Protein AF-A0A7L3MNQ9-F1 (afdb_monomer)

InterPro domains:
  IPR000900 Nebulin repeat [PF00880] (17-44)
  IPR000900 Nebulin repeat [PF00880] (52-79)
  IPR000900 Nebulin repeat [PS51216] (11-45)
  IPR000900 Nebulin repeat [PS51216] (46-80)
  IPR000900 Nebulin repeat [SM00227] (12-42)
  IPR000900 Nebulin repeat [SM00227] (47-77)
  IPR000900 Nebulin repeat [SM00227] (85-115)
  IPR000900 Nebulin repeat [SM00227] (120-148)
  IPR013998 Nebulin-like [PR00510] (62-81)
  IPR013998 Nebulin-like [PR00510] (90-109)
  IPR013998 Nebulin-like [PR00510] (110-129)
  IPR013998 Nebulin-like [PR00510] (131-146)
  IPR055297 Nebulin/Nebulette [PTHR11039] (1-148)

Organism: NCBI:txid2585811

Mean predicted aligned error: 15.12 Å

Solvent-accessible surface area (backbone atoms only — not comparable to full-atom values): 9126 Å² total; per-residue (Å²): 112,70,69,59,54,58,51,55,75,70,62,78,87,70,70,84,79,40,69,68,52,48,50,50,54,55,48,50,59,77,72,29,64,66,58,53,50,50,56,48,54,60,55,50,74,78,51,77,81,52,86,79,25,67,74,52,46,51,52,51,51,52,52,50,72,72,26,66,66,54,51,53,53,49,50,61,67,65,48,80,76,84,77,82,57,98,44,72,83,71,32,66,68,54,46,50,51,52,52,52,52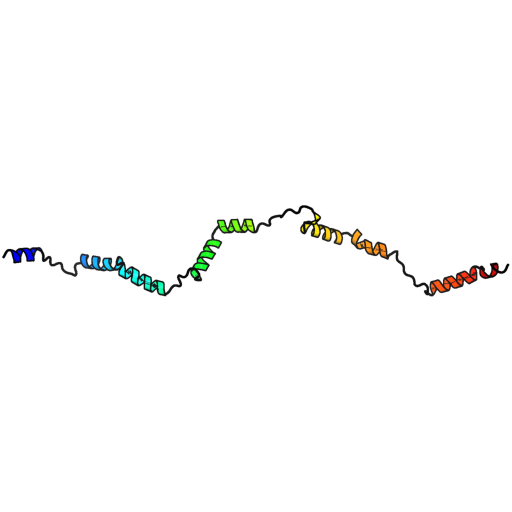,50,71,69,28,64,66,60,67,46,45,61,55,66,62,47,77,75,63,78,87,75,67,78,85,37,65,72,55,50,51,50,52,55,51,48,57,70,69,62,50,56,80,69,65,73,80,117

Foldseek 3Di:
DVVVVVVVVVDDDDDCPDPVNVVVVVVCCVPPPVNVVVVVVVVVVPDDPPCPDPVNVVVVVVVLVPDPVNVVVVVVVPPDDPPDDPDLVVDPVSVVVVVVVCVPDPCNVCVVVVVCVPDDDDDCPPPVNVVVVVVCVVPVCVVVVVVD

Secondary structure (DSSP, 8-state):
-HHHHHHHHH-----TT-HHHHHHHHHHHHT-HHHHHHHHHHHHHTS---TT-HHHHHHHHHHHHT-HHHHHHHHHHHSPP----SSGGG-HHHHHHHHHHHHH-HHHHHHHHHHHTT-----TT-HHHHHHHHHHHHHH-HHHHTT-

pLDDT: mean 86.92, std 7.71, range [57.84, 97.19]

Radius of gyration: 55.3 Å; Cα contacts (8 Å, |Δi|>4): 28; chains: 1; bounding box: 116×38×153 Å

Sequence (148 aa):
YKEAWEKDKTMIHIMPDTPEINLAKANAVNYSQKQYKGAWDELKSSYDLRADAIPIKTAKASREIASDYKYKLEHEKQKGHYVGVPDAKGDSKIQFALDVAKVQSEREYKKHFAKLKTQCHLPVDMMSIVQAKLGQTLVSDADYRHYL

Structure (mmCIF, N/CA/C/O backbone):
data_AF-A0A7L3MNQ9-F1
#
_entry.id   AF-A0A7L3MNQ9-F1
#
loop_
_atom_site.group_PDB
_atom_site.id
_atom_site.type_symbol
_atom_site.label_atom_id
_atom_site.label_alt_id
_atom_site.label_comp_id
_atom_site.label_asym_id
_atom_site.label_entity_id
_atom_site.label_seq_id
_atom_site.pdbx_PDB_ins_code
_atom_site.Cartn_x
_atom_site.Cartn_y
_atom_site.Cartn_z
_atom_site.occupancy
_atom_site.B_iso_or_equiv
_atom_site.auth_seq_id
_atom_site.auth_comp_id
_atom_site.auth_asym_id
_atom_site.auth_atom_id
_atom_site.pdbx_PDB_model_num
ATOM 1 N N . TYR A 1 1 ? 46.097 9.742 -85.490 1.00 63.91 1 TYR A N 1
ATOM 2 C CA . TYR A 1 1 ? 47.209 9.461 -84.552 1.00 63.91 1 TYR A CA 1
ATOM 3 C C . TYR A 1 1 ? 46.976 10.096 -83.179 1.00 63.91 1 TYR A C 1
ATOM 5 O O . TYR A 1 1 ? 46.962 9.371 -82.196 1.00 63.91 1 TYR A O 1
ATOM 13 N N . LYS A 1 2 ? 46.693 11.407 -83.093 1.00 77.88 2 LYS A N 1
ATOM 14 C CA . LYS A 1 2 ? 46.435 12.107 -81.816 1.00 77.88 2 LYS A CA 1
ATOM 15 C C . LYS A 1 2 ? 45.238 11.551 -81.021 1.00 77.88 2 LYS A C 1
ATOM 17 O O . LYS A 1 2 ? 45.353 11.327 -79.829 1.00 77.88 2 LYS A O 1
ATOM 22 N N . GLU A 1 3 ? 44.129 11.240 -81.688 1.00 78.62 3 GLU A N 1
ATOM 23 C CA . GLU A 1 3 ? 42.913 10.716 -81.038 1.00 78.62 3 GLU A CA 1
ATOM 24 C C . GLU A 1 3 ? 43.071 9.307 -80.451 1.00 78.62 3 GLU A C 1
ATOM 26 O O . GLU A 1 3 ? 42.496 9.001 -79.411 1.00 78.62 3 GLU A O 1
ATOM 31 N N . ALA A 1 4 ? 43.864 8.448 -81.099 1.00 78.44 4 ALA A N 1
ATOM 32 C CA . ALA A 1 4 ? 44.161 7.112 -80.585 1.00 78.44 4 ALA A CA 1
ATOM 33 C C . ALA A 1 4 ? 45.032 7.193 -79.322 1.00 78.44 4 ALA A C 1
ATOM 35 O O . ALA A 1 4 ? 44.778 6.487 -78.356 1.00 78.44 4 ALA A O 1
ATOM 36 N N . TRP A 1 5 ? 45.998 8.116 -79.307 1.00 79.31 5 TRP A N 1
ATOM 37 C CA . TRP A 1 5 ? 46.866 8.364 -78.158 1.00 79.31 5 TRP A CA 1
ATOM 38 C C . TRP A 1 5 ? 46.120 8.969 -76.960 1.00 79.31 5 TRP A C 1
ATOM 40 O O . TRP A 1 5 ? 46.373 8.583 -75.822 1.00 79.31 5 TRP A O 1
A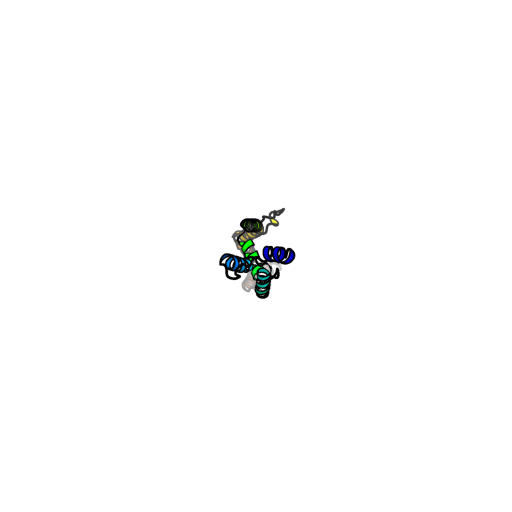TOM 50 N N . GLU A 1 6 ? 45.161 9.871 -77.194 1.00 80.56 6 GLU A N 1
ATOM 51 C CA . GLU A 1 6 ? 44.323 10.393 -76.105 1.00 80.56 6 GLU A CA 1
ATOM 52 C C . GLU A 1 6 ? 43.359 9.329 -75.553 1.00 80.56 6 GLU A C 1
ATOM 54 O O . GLU A 1 6 ? 43.132 9.289 -74.346 1.00 80.56 6 GLU A O 1
ATOM 59 N N . LYS A 1 7 ? 42.843 8.418 -76.394 1.00 80.62 7 LYS A N 1
ATOM 60 C CA . LYS A 1 7 ? 42.042 7.272 -75.924 1.00 80.62 7 LYS A CA 1
ATOM 61 C C . LYS A 1 7 ? 42.854 6.312 -75.057 1.00 80.62 7 LYS A C 1
ATOM 63 O O . LYS A 1 7 ? 42.363 5.886 -74.014 1.00 80.62 7 LYS A O 1
ATOM 68 N N . ASP A 1 8 ? 44.084 6.014 -75.455 1.00 75.88 8 ASP A N 1
ATOM 69 C CA . ASP A 1 8 ? 44.934 5.038 -74.766 1.00 75.88 8 ASP A CA 1
ATOM 70 C C . ASP A 1 8 ? 45.319 5.507 -73.352 1.00 75.88 8 ASP A C 1
ATOM 72 O O . ASP A 1 8 ? 45.260 4.743 -72.394 1.00 75.88 8 ASP A O 1
ATOM 76 N N . LYS A 1 9 ? 45.558 6.812 -73.169 1.00 79.06 9 LYS A N 1
ATOM 77 C CA . LYS A 1 9 ? 45.783 7.410 -71.838 1.00 79.06 9 LYS A CA 1
ATOM 78 C C . LYS A 1 9 ? 44.609 7.267 -70.874 1.00 79.06 9 LYS A C 1
ATOM 80 O O . LYS A 1 9 ? 44.813 7.254 -69.663 1.00 79.06 9 LYS A O 1
ATOM 85 N N . THR A 1 10 ? 43.383 7.241 -71.392 1.00 75.12 10 THR A N 1
ATOM 86 C CA . THR A 1 10 ? 42.173 7.106 -70.564 1.00 75.12 10 THR A CA 1
ATOM 87 C C . THR A 1 10 ? 41.822 5.651 -70.263 1.00 75.12 10 THR A C 1
ATOM 89 O O . THR A 1 10 ? 41.008 5.390 -69.378 1.00 75.12 10 THR A O 1
ATOM 92 N N . MET A 1 11 ? 42.438 4.694 -70.964 1.00 70.31 11 MET A N 1
ATOM 93 C CA . MET A 1 11 ? 42.123 3.275 -70.852 1.00 70.31 11 MET A CA 1
ATOM 94 C C . MET A 1 11 ? 43.044 2.591 -69.834 1.00 70.31 11 MET A C 1
ATOM 96 O O . MET A 1 11 ? 43.958 1.847 -70.174 1.00 70.31 11 MET A O 1
ATOM 100 N N . ILE A 1 12 ? 42.799 2.842 -68.547 1.00 71.62 12 ILE A N 1
ATOM 101 C CA . ILE A 1 12 ? 43.505 2.153 -67.460 1.00 71.62 12 ILE A CA 1
ATOM 102 C C . ILE A 1 12 ? 42.857 0.775 -67.262 1.00 71.62 12 ILE A C 1
ATOM 104 O O . ILE A 1 12 ? 41.779 0.661 -66.679 1.00 71.62 12 ILE A O 1
ATOM 108 N N . HIS A 1 13 ? 43.504 -0.284 -67.754 1.00 72.50 13 HIS A N 1
ATOM 109 C CA . HIS A 1 13 ? 43.051 -1.659 -67.542 1.00 72.50 13 HIS A CA 1
ATOM 110 C C . HIS A 1 13 ? 43.518 -2.169 -66.172 1.00 72.50 13 HIS A C 1
ATOM 112 O O . HIS A 1 13 ? 44.645 -2.643 -66.014 1.00 72.50 13 HIS A O 1
ATOM 118 N N . ILE A 1 14 ? 42.639 -2.089 -65.175 1.00 74.25 14 ILE A N 1
ATOM 119 C CA . ILE A 1 14 ? 42.854 -2.712 -63.865 1.00 74.25 14 ILE A CA 1
ATOM 120 C C . ILE A 1 14 ? 42.187 -4.085 -63.875 1.00 74.25 14 ILE A C 1
ATOM 122 O O . ILE A 1 14 ? 41.031 -4.214 -64.275 1.00 74.25 14 ILE A O 1
ATOM 126 N N . MET A 1 15 ? 42.909 -5.114 -63.428 1.00 77.44 15 MET A N 1
ATOM 127 C CA . MET A 1 15 ? 42.347 -6.458 -63.306 1.00 77.44 15 MET A CA 1
ATOM 128 C C . MET A 1 15 ? 41.195 -6.435 -62.282 1.00 77.44 15 MET A C 1
ATOM 130 O O . MET A 1 15 ? 41.413 -6.001 -61.150 1.00 77.44 15 MET A O 1
ATOM 134 N N . PRO A 1 16 ? 39.983 -6.899 -62.627 1.00 74.56 16 PRO A N 1
ATOM 135 C CA . PRO A 1 16 ? 38.815 -6.815 -61.743 1.00 74.56 16 PRO A CA 1
ATOM 136 C C . PRO A 1 16 ? 38.925 -7.642 -60.446 1.00 74.56 16 PRO A C 1
ATOM 138 O O . PRO A 1 16 ? 38.109 -7.434 -59.541 1.00 74.56 16 PRO A O 1
ATOM 141 N N . ASP A 1 17 ? 39.930 -8.522 -60.359 1.00 79.19 17 ASP A N 1
ATOM 142 C CA . ASP A 1 17 ? 40.173 -9.466 -59.261 1.00 79.19 17 ASP A CA 1
ATOM 143 C C . ASP A 1 17 ? 41.375 -9.093 -58.376 1.00 79.19 17 ASP A C 1
ATOM 145 O O . ASP A 1 17 ? 41.846 -9.915 -57.585 1.00 79.19 17 ASP A O 1
ATOM 149 N N . THR A 1 18 ? 41.901 -7.867 -58.478 1.00 87.00 18 THR A N 1
ATOM 150 C CA . THR A 1 18 ? 42.933 -7.425 -57.532 1.00 87.00 18 THR A CA 1
ATOM 151 C C . THR A 1 18 ? 42.394 -7.459 -56.094 1.00 87.00 18 THR A C 1
ATOM 153 O O . THR A 1 18 ? 41.224 -7.140 -55.847 1.00 87.00 18 THR A O 1
ATOM 156 N N . PRO A 1 19 ? 43.232 -7.831 -55.109 1.00 89.94 19 PRO A N 1
ATOM 157 C CA . PRO A 1 19 ? 42.796 -7.985 -53.721 1.00 89.94 19 PRO A CA 1
ATOM 158 C C . PRO A 1 19 ? 42.191 -6.698 -53.143 1.00 89.94 19 PRO A C 1
ATOM 160 O O . PRO A 1 19 ? 41.236 -6.765 -52.374 1.00 89.94 19 PRO A O 1
ATOM 163 N N . GLU A 1 20 ? 42.675 -5.528 -53.565 1.00 87.62 20 GLU A N 1
ATOM 164 C CA . GLU A 1 20 ? 42.144 -4.222 -53.157 1.00 87.62 20 GLU A CA 1
ATOM 165 C C . GLU A 1 20 ? 40.715 -3.981 -53.661 1.00 87.62 20 GLU A C 1
ATOM 167 O O . GLU A 1 20 ? 39.860 -3.524 -52.901 1.00 87.62 20 GLU A O 1
ATOM 172 N N . ILE A 1 21 ? 40.420 -4.340 -54.915 1.00 87.94 21 ILE A N 1
ATOM 173 C CA . ILE A 1 21 ? 39.073 -4.220 -55.488 1.00 87.94 21 ILE A CA 1
ATOM 174 C C . ILE A 1 21 ? 38.117 -5.203 -54.809 1.00 87.94 21 ILE A C 1
ATOM 176 O O . ILE A 1 21 ? 36.976 -4.849 -54.511 1.00 87.94 21 ILE A O 1
ATOM 180 N N . ASN A 1 22 ? 38.571 -6.423 -54.522 1.00 89.81 22 ASN A N 1
ATOM 181 C CA . ASN A 1 22 ? 37.764 -7.416 -53.812 1.00 89.81 22 ASN A CA 1
ATOM 182 C C . ASN A 1 22 ? 37.455 -6.981 -52.374 1.00 89.81 22 ASN A C 1
ATOM 184 O O . ASN A 1 22 ? 36.310 -7.090 -51.933 1.00 89.81 22 ASN A O 1
ATOM 188 N N . LEU A 1 23 ? 38.436 -6.408 -51.675 1.00 91.25 23 LEU A N 1
ATOM 189 C CA . LEU A 1 23 ? 38.244 -5.808 -50.357 1.00 91.25 23 LEU A CA 1
ATOM 190 C C . LEU A 1 23 ? 37.264 -4.629 -50.420 1.00 91.25 23 LEU A C 1
ATOM 192 O O . LEU A 1 23 ? 36.357 -4.541 -49.594 1.00 91.25 23 LEU A O 1
ATOM 196 N N . ALA A 1 24 ? 37.391 -3.752 -51.419 1.00 89.88 24 ALA A N 1
ATOM 197 C CA . ALA A 1 24 ? 36.474 -2.630 -51.612 1.00 89.88 24 ALA A CA 1
ATOM 198 C C . ALA A 1 24 ? 35.035 -3.100 -51.884 1.00 89.88 24 ALA A C 1
ATOM 200 O O . ALA A 1 24 ? 34.099 -2.561 -51.296 1.00 89.88 24 ALA A O 1
ATOM 201 N N . LYS A 1 25 ? 34.848 -4.142 -52.706 1.00 88.88 25 LYS A N 1
ATOM 202 C CA . LYS A 1 25 ? 33.538 -4.771 -52.963 1.00 88.88 25 LYS A CA 1
ATOM 203 C C . LYS A 1 25 ? 32.936 -5.381 -51.691 1.00 88.88 25 LYS A C 1
ATOM 205 O O . LYS A 1 25 ? 31.757 -5.165 -51.421 1.00 88.88 25 LYS A O 1
ATOM 210 N N . ALA A 1 26 ? 33.729 -6.104 -50.899 1.00 90.50 26 ALA A N 1
ATOM 211 C CA . ALA A 1 26 ? 33.274 -6.680 -49.632 1.00 90.50 26 ALA A CA 1
ATOM 212 C C . ALA A 1 26 ? 32.887 -5.589 -48.619 1.00 90.50 26 ALA A C 1
ATOM 214 O O . ALA A 1 26 ? 31.836 -5.661 -47.984 1.00 90.50 26 ALA A O 1
ATOM 215 N N . ASN A 1 27 ? 33.685 -4.525 -48.526 1.00 91.44 27 ASN A N 1
ATOM 216 C CA . ASN A 1 27 ? 33.366 -3.384 -47.676 1.00 91.44 27 ASN A CA 1
ATOM 217 C C . ASN A 1 27 ? 32.113 -2.648 -48.159 1.00 91.44 27 ASN A C 1
ATOM 219 O O . ASN A 1 27 ? 31.300 -2.257 -47.326 1.00 91.44 27 ASN A O 1
ATOM 223 N N . ALA A 1 28 ? 31.914 -2.523 -49.475 1.00 90.62 28 ALA A N 1
ATOM 224 C CA . ALA A 1 28 ? 30.731 -1.892 -50.057 1.00 90.62 28 ALA A CA 1
ATOM 225 C C . ALA A 1 28 ? 29.422 -2.544 -49.625 1.00 90.62 28 ALA A C 1
ATOM 227 O O . ALA A 1 28 ? 28.442 -1.836 -49.411 1.00 90.62 28 ALA A O 1
ATOM 228 N N . VAL A 1 29 ? 29.418 -3.862 -49.439 1.00 89.81 29 VAL A N 1
ATOM 229 C CA . VAL A 1 29 ? 28.292 -4.590 -48.842 1.00 89.81 29 VAL A CA 1
ATOM 230 C C . VAL A 1 29 ? 28.109 -4.169 -47.377 1.00 89.81 29 VAL A C 1
ATOM 232 O O . VAL A 1 29 ? 27.022 -3.756 -46.980 1.00 89.81 29 VAL A O 1
ATOM 235 N N . ASN A 1 30 ? 29.187 -4.156 -46.589 1.00 89.06 30 ASN A N 1
ATOM 236 C CA . ASN A 1 30 ? 29.139 -3.836 -45.156 1.00 89.06 30 ASN A CA 1
ATOM 237 C C . ASN A 1 30 ? 28.617 -2.421 -44.844 1.00 89.06 30 ASN A C 1
ATOM 239 O O . ASN A 1 30 ? 27.911 -2.243 -43.853 1.00 89.06 30 ASN A O 1
ATOM 243 N N . TYR A 1 31 ? 28.936 -1.415 -45.668 1.00 90.19 31 TYR A N 1
ATOM 244 C CA . TYR A 1 31 ? 28.437 -0.042 -45.482 1.00 90.19 31 TYR A CA 1
ATOM 245 C C . TYR A 1 31 ? 27.222 0.304 -46.360 1.00 90.19 31 TYR A C 1
ATOM 247 O O . TYR A 1 31 ? 26.764 1.452 -46.362 1.00 90.19 31 TYR A O 1
ATOM 255 N N . SER A 1 32 ? 26.672 -0.655 -47.112 1.00 93.56 32 SER A N 1
ATOM 256 C CA . SER A 1 32 ? 25.537 -0.407 -48.002 1.00 93.56 32 SER A CA 1
ATOM 257 C C . SER A 1 32 ? 24.277 -0.063 -47.214 1.00 93.56 32 SER A C 1
ATOM 259 O O . SER A 1 32 ? 23.623 -0.915 -46.609 1.00 93.56 32 SER A O 1
ATOM 261 N N . GLN A 1 33 ? 23.852 1.197 -47.309 1.00 93.56 33 GLN A N 1
ATOM 262 C CA . GLN A 1 33 ? 22.616 1.652 -46.676 1.00 93.56 33 GLN A CA 1
ATOM 263 C C . GLN A 1 33 ? 21.377 0.913 -47.212 1.00 93.56 33 GLN A C 1
ATOM 265 O O . GLN A 1 33 ? 20.401 0.736 -46.484 1.00 93.56 33 GLN A O 1
ATOM 270 N N . LYS A 1 34 ? 21.400 0.472 -48.478 1.00 93.75 34 LYS A N 1
ATOM 271 C CA . LYS A 1 34 ? 20.295 -0.282 -49.088 1.00 93.75 34 LYS A CA 1
ATOM 272 C C . LYS A 1 34 ? 20.134 -1.651 -48.429 1.00 93.75 34 LYS A C 1
ATOM 274 O O . LYS A 1 34 ? 19.016 -2.025 -48.094 1.00 93.75 34 LYS A O 1
ATOM 279 N N . GLN A 1 35 ? 21.239 -2.372 -48.239 1.00 92.62 35 GLN A N 1
ATOM 280 C CA . GLN A 1 35 ? 21.216 -3.684 -47.590 1.00 92.62 35 GLN A CA 1
ATOM 281 C C . GLN A 1 35 ? 20.849 -3.559 -46.112 1.00 92.62 35 GLN A C 1
ATOM 283 O O . GLN A 1 35 ? 20.013 -4.319 -45.635 1.00 92.62 35 GLN A O 1
ATOM 288 N N . TYR A 1 36 ? 21.372 -2.538 -45.426 1.00 92.19 36 TYR A N 1
ATOM 289 C CA . TYR A 1 36 ? 20.984 -2.231 -44.050 1.00 92.19 36 TYR A CA 1
ATOM 290 C C . TYR A 1 36 ? 19.473 -1.988 -43.905 1.00 92.19 36 TYR A C 1
ATOM 292 O O . TYR A 1 36 ? 18.832 -2.586 -43.045 1.00 92.19 36 TYR A O 1
ATOM 300 N N . LYS A 1 37 ? 18.885 -1.140 -44.761 1.00 93.94 37 LYS A N 1
ATOM 301 C CA . LYS A 1 37 ? 17.442 -0.847 -44.728 1.00 93.94 37 LYS A CA 1
ATOM 302 C C . LYS A 1 37 ? 16.597 -2.084 -45.038 1.00 93.94 37 LYS A C 1
ATOM 304 O O . LYS A 1 37 ? 15.640 -2.331 -44.320 1.00 93.94 37 LYS A O 1
ATOM 309 N N . GLY A 1 38 ? 16.982 -2.879 -46.040 1.00 93.69 38 GLY A N 1
ATOM 310 C CA . GLY A 1 38 ? 16.279 -4.122 -46.377 1.00 93.69 38 GLY A CA 1
ATOM 311 C C . GLY A 1 38 ? 16.262 -5.117 -45.214 1.00 93.69 38 GLY A C 1
ATOM 312 O O . GLY A 1 38 ? 15.193 -5.562 -44.809 1.00 93.69 38 GLY A O 1
ATOM 313 N N . ALA A 1 39 ? 17.423 -5.377 -44.607 1.00 92.00 39 ALA A N 1
ATOM 314 C CA . ALA A 1 39 ? 17.522 -6.246 -43.434 1.00 92.00 39 ALA A CA 1
ATOM 315 C C . ALA A 1 39 ? 16.733 -5.698 -42.229 1.00 92.00 39 ALA A C 1
ATOM 317 O O . ALA A 1 39 ? 16.132 -6.456 -41.469 1.00 92.00 39 ALA A O 1
ATOM 318 N N . TRP A 1 40 ? 16.706 -4.373 -42.052 1.00 91.06 40 TRP A N 1
ATOM 319 C CA . TRP A 1 40 ? 15.911 -3.732 -41.007 1.00 91.06 40 TRP A CA 1
ATOM 320 C C . TRP A 1 40 ? 14.402 -3.887 -41.228 1.00 91.06 40 TRP A C 1
ATOM 322 O O . TRP A 1 40 ? 13.675 -4.170 -40.276 1.00 91.06 40 TRP A O 1
ATOM 332 N N . ASP A 1 41 ? 13.926 -3.732 -42.462 1.00 90.50 41 ASP A N 1
ATOM 333 C CA . ASP A 1 41 ? 12.510 -3.889 -42.802 1.00 90.50 41 ASP A CA 1
ATOM 334 C C . ASP A 1 41 ? 12.048 -5.349 -42.640 1.00 90.50 41 ASP A C 1
ATOM 336 O O . ASP A 1 41 ? 10.969 -5.598 -42.093 1.00 90.50 41 ASP A O 1
ATOM 340 N N . GLU A 1 42 ? 12.893 -6.314 -43.019 1.00 90.75 42 GLU A N 1
ATOM 341 C CA . GLU A 1 42 ? 12.675 -7.745 -42.762 1.00 90.75 42 GLU A CA 1
ATOM 342 C C . GLU A 1 42 ? 12.567 -8.030 -41.261 1.00 90.75 42 GLU A C 1
ATOM 344 O O . GLU A 1 42 ? 11.595 -8.636 -40.808 1.00 90.75 42 GLU A O 1
ATOM 349 N N . LEU A 1 43 ? 13.514 -7.529 -40.466 1.00 87.50 43 LEU A N 1
ATOM 350 C CA . LEU A 1 43 ? 13.518 -7.715 -39.019 1.00 87.50 43 LEU A CA 1
ATOM 351 C C . LEU A 1 43 ? 12.275 -7.088 -38.371 1.00 87.50 43 LEU A C 1
ATOM 353 O O . LEU A 1 43 ? 11.596 -7.725 -37.564 1.00 87.50 43 LEU A O 1
ATOM 357 N N . LYS A 1 44 ? 11.939 -5.855 -38.764 1.00 85.81 44 LYS A N 1
ATOM 358 C CA . LYS A 1 44 ? 10.789 -5.094 -38.260 1.00 85.81 44 LYS A CA 1
ATOM 359 C C . LYS A 1 44 ? 9.464 -5.824 -38.464 1.00 85.81 44 LYS A C 1
ATOM 361 O O . LYS A 1 44 ? 8.592 -5.713 -37.608 1.00 85.81 44 LYS A O 1
ATOM 366 N N . SER A 1 45 ? 9.312 -6.568 -39.558 1.00 82.56 45 SER A N 1
ATOM 367 C CA . SER A 1 45 ? 8.080 -7.312 -39.850 1.00 82.56 45 SER A CA 1
ATOM 368 C C . SER A 1 45 ? 7.739 -8.375 -38.793 1.00 82.56 45 SER A C 1
ATOM 370 O O . SER A 1 45 ? 6.568 -8.695 -38.600 1.00 82.56 45 SER A O 1
ATOM 372 N N . SER A 1 46 ? 8.745 -8.873 -38.068 1.00 83.94 46 SER A N 1
ATOM 373 C CA . SER A 1 46 ? 8.580 -9.902 -37.035 1.00 83.94 46 SER A CA 1
ATOM 374 C C . SER A 1 46 ? 8.210 -9.361 -35.646 1.00 83.94 46 SER A C 1
ATOM 376 O O . SER A 1 46 ? 7.741 -10.126 -34.803 1.00 83.94 46 SER A O 1
ATOM 378 N N . TYR A 1 47 ? 8.388 -8.058 -35.392 1.00 80.94 47 TYR A N 1
ATOM 379 C CA . TYR A 1 47 ? 8.179 -7.458 -34.072 1.00 80.94 47 TYR A CA 1
ATOM 380 C C . TYR A 1 47 ? 6.947 -6.557 -34.032 1.00 80.94 47 TYR A C 1
ATOM 382 O O . TYR A 1 47 ? 6.752 -5.691 -34.885 1.00 80.94 47 TYR A O 1
ATOM 390 N N . ASP A 1 48 ? 6.161 -6.678 -32.961 1.00 80.88 48 ASP A N 1
ATOM 391 C CA . ASP A 1 48 ? 5.113 -5.710 -32.653 1.00 80.88 48 ASP A CA 1
ATOM 392 C C . ASP A 1 48 ? 5.732 -4.471 -31.986 1.00 80.88 48 ASP A C 1
ATOM 394 O O . ASP A 1 48 ? 6.023 -4.451 -30.789 1.00 80.88 48 ASP A O 1
ATOM 398 N N . LEU A 1 49 ? 5.985 -3.438 -32.792 1.00 82.12 49 LEU A N 1
ATOM 399 C CA . LEU A 1 49 ? 6.565 -2.166 -32.345 1.00 82.12 49 LEU A CA 1
ATOM 400 C C . LEU A 1 49 ? 5.511 -1.157 -31.864 1.00 82.12 49 LEU A C 1
ATOM 402 O O . LEU A 1 49 ? 5.836 0.018 -31.652 1.00 82.12 49 LEU A O 1
ATOM 406 N N . ARG A 1 50 ? 4.243 -1.559 -31.718 1.00 87.50 50 ARG A N 1
ATOM 407 C CA . ARG A 1 50 ? 3.203 -0.656 -31.215 1.00 87.50 50 ARG A CA 1
ATOM 408 C C . ARG A 1 50 ? 3.516 -0.259 -29.775 1.00 87.50 50 ARG A C 1
ATOM 410 O O . ARG A 1 50 ? 3.999 -1.057 -28.980 1.00 87.50 50 ARG A O 1
ATOM 417 N N . ALA A 1 51 ? 3.227 0.988 -29.407 1.00 83.81 51 ALA A N 1
ATOM 418 C CA . ALA A 1 51 ? 3.578 1.524 -28.086 1.00 83.81 51 ALA A CA 1
ATOM 419 C C . ALA A 1 51 ? 2.928 0.767 -26.909 1.00 83.81 51 ALA A C 1
ATOM 421 O O . ALA A 1 51 ? 3.393 0.875 -25.767 1.00 83.81 51 ALA A O 1
ATOM 422 N N . ASP A 1 52 ? 1.849 0.041 -27.193 1.00 86.44 52 ASP A N 1
ATOM 423 C CA . ASP A 1 52 ? 1.069 -0.790 -26.289 1.00 86.44 52 ASP A CA 1
ATOM 424 C C . ASP A 1 52 ? 1.414 -2.287 -26.363 1.00 86.44 52 ASP A C 1
ATOM 426 O O . ASP A 1 52 ? 0.808 -3.071 -25.622 1.00 86.44 52 ASP A O 1
ATOM 430 N N . ALA A 1 53 ? 2.390 -2.678 -27.187 1.00 91.06 53 ALA A N 1
ATOM 431 C CA . ALA A 1 53 ? 2.888 -4.043 -27.266 1.00 91.06 53 ALA A CA 1
ATOM 432 C C . ALA A 1 53 ? 3.367 -4.529 -25.889 1.00 91.06 53 ALA A C 1
ATOM 434 O O . ALA A 1 53 ? 3.990 -3.788 -25.118 1.00 91.06 53 ALA A O 1
ATOM 435 N N . ILE A 1 54 ? 3.093 -5.802 -25.588 1.00 90.44 54 ILE A N 1
ATOM 436 C CA . ILE A 1 54 ? 3.469 -6.464 -24.330 1.00 90.44 54 ILE A CA 1
ATOM 437 C C . ILE A 1 54 ? 4.950 -6.237 -23.971 1.00 90.44 54 ILE A C 1
ATOM 439 O O . ILE A 1 54 ? 5.185 -5.763 -22.860 1.00 90.44 54 ILE A O 1
ATOM 443 N N . PRO A 1 55 ? 5.942 -6.471 -24.861 1.00 90.88 55 PRO A N 1
ATOM 444 C CA . PRO A 1 55 ? 7.354 -6.270 -24.515 1.00 90.88 55 PRO A CA 1
ATOM 445 C C . PRO A 1 55 ? 7.692 -4.821 -24.134 1.00 90.88 55 PRO A C 1
ATOM 447 O O . PRO A 1 55 ? 8.532 -4.578 -23.271 1.00 90.88 55 PRO A O 1
ATOM 450 N N . ILE A 1 56 ? 7.024 -3.836 -24.740 1.00 90.94 56 ILE A N 1
ATOM 451 C CA . ILE A 1 56 ? 7.253 -2.419 -24.433 1.00 90.94 56 ILE A CA 1
ATOM 452 C C . ILE A 1 56 ? 6.613 -2.052 -23.090 1.00 90.94 56 ILE A C 1
ATOM 454 O O . ILE A 1 56 ? 7.212 -1.323 -22.296 1.00 90.94 56 ILE A O 1
ATOM 458 N N . LYS A 1 57 ? 5.410 -2.563 -22.809 1.00 94.50 57 LYS A N 1
ATOM 459 C CA . LYS A 1 57 ? 4.734 -2.372 -21.517 1.00 94.50 57 LYS A CA 1
ATOM 460 C C . LYS A 1 57 ? 5.518 -3.000 -20.369 1.00 94.50 57 LYS A C 1
ATOM 462 O O . LYS A 1 57 ? 5.710 -2.340 -19.351 1.00 94.50 57 LYS A O 1
ATOM 467 N N . THR A 1 58 ? 5.995 -4.232 -20.535 1.00 93.88 58 THR A N 1
ATOM 468 C CA . THR A 1 58 ? 6.785 -4.915 -19.503 1.00 93.88 58 THR A CA 1
ATOM 469 C C . THR A 1 58 ? 8.098 -4.184 -19.253 1.00 93.88 58 THR A C 1
ATOM 471 O O . THR A 1 58 ? 8.399 -3.892 -18.101 1.00 93.88 58 THR A O 1
ATOM 474 N N . ALA A 1 59 ? 8.818 -3.769 -20.300 1.00 93.88 59 ALA A N 1
ATOM 475 C CA . ALA A 1 59 ? 10.042 -2.981 -20.149 1.00 93.88 59 ALA A CA 1
ATOM 476 C C . ALA A 1 59 ? 9.805 -1.650 -19.407 1.00 93.88 59 ALA A C 1
ATOM 478 O O . ALA A 1 59 ? 10.599 -1.266 -18.545 1.00 93.88 59 ALA A O 1
ATOM 479 N N . LYS A 1 60 ? 8.695 -0.953 -19.698 1.00 94.50 60 LYS A N 1
ATOM 480 C CA . LYS A 1 60 ? 8.299 0.266 -18.970 1.00 94.50 60 LYS A CA 1
ATOM 481 C C . LYS A 1 60 ? 8.010 -0.022 -17.496 1.00 94.50 60 LYS A C 1
ATOM 483 O O . LYS A 1 60 ? 8.542 0.684 -16.646 1.00 94.50 60 LYS A O 1
ATOM 488 N N . ALA A 1 61 ? 7.235 -1.062 -17.196 1.00 95.00 61 ALA A N 1
ATOM 489 C CA . ALA A 1 61 ? 6.930 -1.452 -15.821 1.00 95.00 61 ALA A CA 1
ATOM 490 C C . ALA A 1 61 ? 8.202 -1.840 -15.047 1.00 95.00 61 ALA A C 1
ATOM 492 O O . ALA A 1 61 ? 8.422 -1.358 -13.941 1.00 95.00 61 ALA A O 1
ATOM 493 N N . SER A 1 62 ? 9.097 -2.627 -15.651 1.00 95.50 62 SER A N 1
ATOM 494 C CA . SER A 1 62 ? 10.389 -2.981 -15.049 1.00 95.50 62 SER A CA 1
ATOM 495 C C . SER A 1 62 ? 11.249 -1.751 -14.756 1.00 95.50 62 SER A C 1
ATOM 497 O O . SER A 1 62 ? 11.863 -1.675 -13.693 1.00 95.50 62 SER A O 1
ATOM 499 N N . ARG A 1 63 ? 11.261 -0.756 -15.654 1.00 95.75 63 ARG A N 1
ATOM 500 C CA . ARG A 1 63 ? 11.947 0.523 -15.418 1.00 95.75 63 ARG A CA 1
ATOM 501 C C . ARG A 1 63 ? 11.358 1.280 -14.227 1.00 95.75 63 ARG A C 1
ATOM 503 O O . ARG A 1 63 ? 12.113 1.887 -13.473 1.00 95.75 63 ARG A O 1
ATOM 510 N N . GLU A 1 64 ? 10.036 1.293 -14.082 1.00 95.12 64 GLU A N 1
ATOM 511 C CA . GLU A 1 64 ? 9.375 1.955 -12.953 1.00 95.12 64 GLU A CA 1
ATOM 512 C C . GLU A 1 64 ? 9.679 1.252 -11.629 1.00 95.12 64 GLU A C 1
ATOM 514 O O . GLU A 1 64 ? 10.009 1.932 -10.660 1.00 95.12 64 GLU A O 1
ATOM 519 N N . ILE A 1 65 ? 9.670 -0.085 -11.615 1.00 92.12 65 ILE A N 1
ATOM 520 C CA . ILE A 1 65 ? 10.023 -0.905 -10.445 1.00 92.12 65 ILE A CA 1
ATOM 521 C C . ILE A 1 65 ? 11.476 -0.664 -10.016 1.00 92.12 65 ILE A C 1
ATOM 523 O O . ILE A 1 65 ? 11.753 -0.516 -8.831 1.00 92.12 65 ILE A O 1
ATOM 527 N N . ALA A 1 66 ? 12.405 -0.586 -10.971 1.00 94.75 66 ALA A N 1
ATOM 528 C CA . ALA A 1 66 ? 13.820 -0.338 -10.689 1.00 94.75 66 ALA A CA 1
ATOM 529 C C . ALA A 1 66 ? 14.130 1.125 -10.310 1.00 94.75 66 ALA A C 1
ATOM 531 O O . ALA A 1 66 ? 15.275 1.457 -10.007 1.00 94.75 66 ALA A O 1
ATOM 532 N N . SER A 1 67 ? 13.151 2.031 -10.377 1.00 97.19 67 SER A N 1
ATOM 533 C CA . SER A 1 67 ? 13.379 3.448 -10.113 1.00 97.19 67 SER A CA 1
ATOM 534 C C . SER A 1 67 ? 13.252 3.769 -8.625 1.00 97.19 67 SER A C 1
ATOM 536 O O . SER A 1 67 ? 12.147 3.884 -8.093 1.00 97.19 67 SER A O 1
ATOM 538 N N . ASP A 1 68 ? 14.384 4.066 -7.986 1.00 96.06 68 ASP A N 1
ATOM 539 C CA . ASP A 1 68 ? 14.438 4.528 -6.591 1.00 96.06 68 ASP A CA 1
ATOM 540 C C . ASP A 1 68 ? 13.536 5.736 -6.315 1.00 96.06 68 ASP A C 1
ATOM 542 O O . ASP A 1 68 ? 12.955 5.866 -5.238 1.00 96.06 68 ASP A O 1
ATOM 546 N N . TYR A 1 69 ? 13.414 6.644 -7.286 1.00 96.38 69 TYR A N 1
ATOM 547 C CA . TYR A 1 69 ? 12.547 7.811 -7.162 1.00 96.38 69 TYR A CA 1
ATOM 548 C C . TYR A 1 69 ? 11.073 7.408 -7.059 1.00 96.38 69 TYR A C 1
ATOM 550 O O . TYR A 1 69 ? 10.372 7.881 -6.164 1.00 96.38 69 TYR A O 1
ATOM 558 N N . LYS A 1 70 ? 10.606 6.528 -7.956 1.00 96.19 70 LYS A N 1
ATOM 559 C CA . LYS A 1 70 ? 9.221 6.035 -7.950 1.00 96.19 70 LYS A CA 1
ATOM 560 C C . LYS A 1 70 ? 8.931 5.256 -6.672 1.00 96.19 70 LYS A C 1
ATOM 562 O O . LYS A 1 70 ? 7.911 5.525 -6.046 1.00 96.19 70 LYS A O 1
ATOM 567 N N . TYR A 1 71 ? 9.868 4.409 -6.246 1.00 93.94 71 TYR A N 1
ATOM 568 C CA . TYR A 1 71 ? 9.787 3.683 -4.981 1.00 93.94 71 TYR A CA 1
ATOM 569 C C . TYR A 1 71 ? 9.607 4.627 -3.783 1.00 93.94 71 TYR A C 1
ATOM 571 O O . TYR A 1 71 ? 8.651 4.494 -3.023 1.00 93.94 71 TYR A O 1
ATOM 579 N N . LYS A 1 72 ? 10.483 5.630 -3.634 1.00 95.88 72 LYS A N 1
ATOM 580 C CA . LYS A 1 72 ? 10.408 6.588 -2.516 1.00 95.88 72 LYS A CA 1
ATOM 581 C C . LYS A 1 72 ? 9.130 7.420 -2.557 1.00 95.88 72 LYS A C 1
ATOM 583 O O . LYS A 1 72 ? 8.514 7.642 -1.522 1.00 95.88 72 LYS A O 1
ATOM 588 N N . LEU A 1 73 ? 8.717 7.864 -3.742 1.00 95.31 73 LEU A N 1
ATOM 589 C CA . LEU A 1 73 ? 7.485 8.627 -3.920 1.00 95.31 73 LEU A CA 1
ATOM 590 C C . LEU A 1 73 ? 6.260 7.812 -3.500 1.00 95.31 73 LEU A C 1
ATOM 592 O O . LEU A 1 73 ? 5.385 8.329 -2.808 1.00 95.31 73 LEU A O 1
ATOM 596 N N . GLU A 1 74 ? 6.186 6.552 -3.919 1.00 93.62 74 GLU A N 1
ATOM 597 C CA . GLU A 1 74 ? 5.087 5.667 -3.548 1.00 93.62 74 GLU A CA 1
ATOM 598 C C . GLU A 1 74 ? 5.112 5.329 -2.056 1.00 93.62 74 GLU A C 1
ATOM 600 O O . GLU A 1 74 ? 4.069 5.376 -1.410 1.00 93.62 74 GLU A O 1
ATOM 605 N N . HIS A 1 75 ? 6.295 5.121 -1.479 1.00 93.19 75 HIS A N 1
ATOM 606 C CA . HIS A 1 75 ? 6.467 4.958 -0.039 1.00 93.19 75 HIS A CA 1
ATOM 607 C C . HIS A 1 75 ? 5.934 6.163 0.752 1.00 93.19 75 HIS A C 1
ATOM 609 O O . HIS A 1 75 ? 5.165 5.980 1.692 1.00 93.19 75 HIS A O 1
ATOM 615 N N . GLU A 1 76 ? 6.265 7.399 0.362 1.00 92.19 76 GLU A N 1
ATOM 616 C CA . GLU A 1 76 ? 5.721 8.596 1.026 1.00 92.19 76 GLU A CA 1
ATOM 617 C C . GLU A 1 76 ? 4.197 8.720 0.873 1.00 92.19 76 GLU A C 1
ATOM 619 O O . GLU A 1 76 ? 3.538 9.180 1.800 1.00 92.19 76 GLU A O 1
ATOM 624 N N . LYS A 1 77 ? 3.622 8.285 -0.258 1.00 89.62 77 LYS A N 1
ATOM 625 C CA . LYS A 1 77 ? 2.159 8.246 -0.447 1.00 89.62 77 LYS A CA 1
ATOM 626 C C . LYS A 1 77 ? 1.478 7.179 0.405 1.00 89.62 77 LYS A C 1
ATOM 628 O O . LYS A 1 77 ? 0.352 7.378 0.849 1.00 89.62 77 LYS A O 1
ATOM 633 N N . GLN A 1 78 ? 2.124 6.028 0.572 1.00 88.06 78 GLN A N 1
ATOM 634 C CA . GLN A 1 78 ? 1.607 4.918 1.370 1.00 88.06 78 GLN A CA 1
ATOM 635 C C . GLN A 1 78 ? 1.749 5.170 2.872 1.00 88.06 78 GLN A C 1
ATOM 637 O O . GLN A 1 78 ? 1.004 4.580 3.658 1.00 88.06 78 GLN A O 1
ATOM 642 N N . LYS A 1 79 ? 2.671 6.047 3.294 1.00 88.94 79 LYS A N 1
ATOM 643 C CA . LYS A 1 79 ? 2.708 6.511 4.682 1.00 88.94 79 LYS A CA 1
ATOM 644 C C . LYS A 1 79 ? 1.355 7.116 5.029 1.00 88.94 79 LYS A C 1
ATOM 646 O O . LYS A 1 79 ? 0.949 8.130 4.473 1.00 88.94 79 LYS A O 1
ATOM 651 N N . GLY A 1 80 ? 0.665 6.488 5.978 1.00 77.31 80 GLY A N 1
ATOM 652 C CA . GLY A 1 80 ? -0.629 6.960 6.446 1.00 77.31 80 GLY A CA 1
ATOM 653 C C . GLY A 1 80 ? -0.530 8.409 6.917 1.00 77.31 80 GLY A C 1
ATOM 654 O O . GLY A 1 80 ? 0.182 8.715 7.872 1.00 77.31 80 GLY A O 1
ATOM 655 N N . HIS A 1 81 ? -1.247 9.304 6.245 1.00 75.62 81 HIS A N 1
ATOM 656 C CA . HIS A 1 81 ? -1.383 10.681 6.688 1.00 75.62 81 HIS A CA 1
ATOM 657 C C . HIS A 1 81 ? -2.422 10.730 7.807 1.00 75.62 81 HIS A C 1
ATOM 659 O O . HIS A 1 81 ? -3.566 10.312 7.622 1.00 75.62 81 HIS A O 1
ATOM 665 N N . TYR A 1 82 ? -2.032 11.231 8.980 1.00 73.31 82 TYR A N 1
ATOM 666 C CA . TYR A 1 82 ? -3.005 11.551 10.016 1.00 73.31 82 TYR A CA 1
ATOM 667 C C . TYR A 1 82 ? -3.782 12.790 9.570 1.00 73.31 82 TYR A C 1
ATOM 669 O O . TYR A 1 82 ? -3.276 13.911 9.626 1.00 73.31 82 TYR A O 1
ATOM 677 N N . VAL A 1 83 ? -5.002 12.581 9.080 1.00 74.81 83 VAL A N 1
ATOM 678 C CA . VAL A 1 83 ? -5.947 13.671 8.840 1.00 74.81 83 VAL A CA 1
ATOM 679 C C . VAL A 1 83 ? -6.458 14.101 10.210 1.00 74.81 83 VAL A C 1
ATOM 681 O O . VAL A 1 83 ? -7.200 13.365 10.857 1.00 74.81 83 VAL A O 1
ATOM 684 N N . GLY A 1 84 ? -5.991 15.259 10.680 1.00 73.88 84 GLY A N 1
ATOM 685 C CA . GLY A 1 84 ? -6.387 15.802 11.974 1.00 73.88 84 GLY A CA 1
ATOM 686 C C . GLY A 1 84 ? -7.902 15.958 12.063 1.00 73.88 84 GLY A C 1
ATOM 687 O O . GLY A 1 84 ? -8.537 16.496 11.158 1.00 73.88 84 GLY A O 1
ATOM 688 N N . VAL A 1 85 ? -8.472 15.479 13.162 1.00 81.38 85 VAL A N 1
ATOM 689 C CA . VAL A 1 85 ? -9.891 15.638 13.474 1.00 81.38 85 VAL A CA 1
ATOM 690 C C . VAL A 1 85 ? -10.053 16.846 14.407 1.00 81.38 85 VAL A C 1
ATOM 692 O O . VAL A 1 85 ? -9.238 16.992 15.319 1.00 81.38 85 VAL A O 1
ATOM 695 N N . PRO A 1 86 ? -11.073 17.707 14.218 1.00 83.06 86 PRO A N 1
ATOM 696 C CA . PRO A 1 86 ? -11.288 18.882 15.069 1.00 83.06 86 PRO A CA 1
ATOM 697 C C . PRO A 1 86 ? -11.548 18.534 16.541 1.00 83.06 86 PRO A C 1
ATOM 699 O O . PRO A 1 86 ? -11.106 19.265 17.417 1.00 83.06 86 PRO A O 1
ATOM 702 N N . ASP A 1 87 ? -12.213 17.406 16.805 1.00 82.75 87 ASP A N 1
ATOM 703 C CA . ASP A 1 87 ? -12.538 16.933 18.150 1.00 82.75 87 ASP A CA 1
ATOM 704 C C . ASP A 1 87 ? -12.166 15.459 18.331 1.00 82.75 87 ASP A C 1
ATOM 706 O O . ASP A 1 87 ? -12.318 14.647 17.418 1.00 82.75 87 ASP A O 1
ATOM 710 N N . ALA A 1 88 ? -11.809 15.066 19.558 1.00 77.81 88 ALA A N 1
ATOM 711 C CA . ALA A 1 88 ? -11.491 13.676 19.910 1.00 77.81 88 ALA A CA 1
ATOM 712 C C .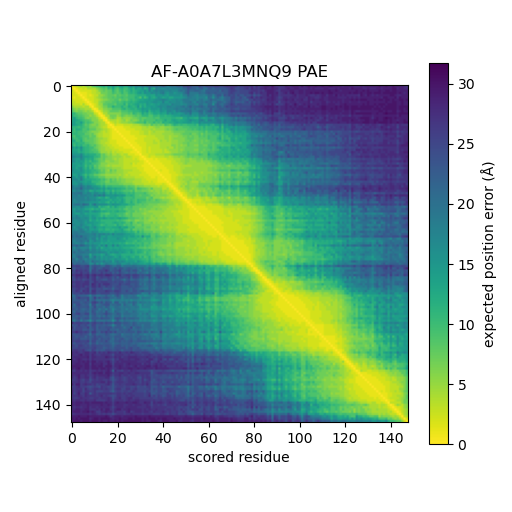 ALA A 1 88 ? -12.637 12.688 19.613 1.00 77.81 88 ALA A C 1
ATOM 714 O O . ALA A 1 88 ? -12.403 11.501 19.401 1.00 77.81 88 ALA A O 1
ATOM 715 N N . LYS A 1 89 ? -13.885 13.175 19.567 1.00 80.19 89 LYS A N 1
ATOM 716 C CA . LYS A 1 89 ? -15.049 12.364 19.191 1.00 80.19 89 LYS A CA 1
ATOM 717 C C . LYS A 1 89 ? -15.074 11.996 17.716 1.00 80.19 89 LYS A C 1
ATOM 719 O O . LYS A 1 89 ? -15.748 11.033 17.396 1.00 80.19 89 LYS A O 1
ATOM 724 N N . GLY A 1 90 ? -14.425 12.736 16.824 1.00 82.06 90 GLY A N 1
ATOM 725 C CA . GLY A 1 90 ? -14.425 12.389 15.402 1.00 82.06 90 GLY A CA 1
ATOM 726 C C . GLY A 1 90 ? -13.312 11.410 15.011 1.00 82.06 90 GLY A C 1
ATOM 727 O O . GLY A 1 90 ? -13.312 10.931 13.882 1.00 82.06 90 GLY A O 1
ATOM 728 N N . ASP A 1 91 ? -12.363 11.111 15.909 1.00 86.75 91 ASP A N 1
ATOM 729 C CA . ASP A 1 91 ? -11.303 10.144 15.627 1.00 86.75 91 ASP A CA 1
ATOM 730 C C . ASP A 1 91 ? -11.797 8.720 15.901 1.00 86.75 91 ASP A C 1
ATOM 732 O O . ASP A 1 91 ? -12.020 8.315 17.044 1.00 86.75 91 ASP A O 1
ATOM 736 N N . SER A 1 92 ? -11.926 7.945 14.824 1.00 85.69 92 SER A N 1
ATOM 737 C CA . SER A 1 92 ? -12.298 6.527 14.860 1.00 85.69 92 SER A CA 1
ATOM 738 C C . SER A 1 92 ? -11.427 5.688 15.805 1.00 85.69 92 SER A C 1
ATOM 740 O O . SER A 1 92 ? -11.939 4.777 16.457 1.00 85.69 92 SER A O 1
ATOM 742 N N . LYS A 1 93 ? -10.129 6.000 15.938 1.00 86.81 93 LYS A N 1
ATOM 743 C CA . LYS A 1 93 ? -9.218 5.246 16.812 1.00 86.81 93 LYS A CA 1
ATOM 744 C C . LYS A 1 93 ? -9.513 5.510 18.282 1.00 86.81 93 LYS A C 1
ATOM 746 O O . LYS A 1 93 ? -9.538 4.578 19.085 1.00 86.81 93 LYS A O 1
ATOM 751 N N . ILE A 1 94 ? -9.762 6.772 18.627 1.00 88.31 94 ILE A N 1
ATOM 752 C CA . ILE A 1 94 ? -10.115 7.173 19.991 1.00 88.31 94 ILE A CA 1
ATOM 753 C C . ILE A 1 94 ? -11.491 6.614 20.358 1.00 88.31 94 ILE A C 1
ATOM 755 O O . ILE A 1 94 ? -11.644 6.060 21.445 1.00 88.31 94 ILE A O 1
ATOM 759 N N . GLN A 1 95 ? -12.475 6.690 19.454 1.00 90.19 95 GLN A N 1
ATOM 760 C CA . GLN A 1 95 ? -13.787 6.067 19.662 1.00 90.19 95 GLN A CA 1
ATOM 761 C C . GLN A 1 95 ? -13.663 4.566 19.943 1.00 90.19 95 GLN A C 1
ATOM 763 O O . GLN A 1 95 ? -14.191 4.087 20.946 1.00 90.19 95 GLN A O 1
ATOM 768 N N . PHE A 1 96 ? -12.905 3.845 19.114 1.00 90.88 96 PHE A N 1
ATOM 769 C CA . PHE A 1 96 ? -12.675 2.416 19.305 1.00 90.88 96 PHE A CA 1
ATOM 770 C C . PHE A 1 96 ? -12.049 2.117 20.674 1.00 90.88 96 PHE A C 1
ATOM 772 O O . PHE A 1 96 ? -12.529 1.245 21.398 1.00 90.88 96 PHE A O 1
ATOM 779 N N . ALA A 1 97 ? -11.023 2.873 21.074 1.00 92.44 97 ALA A N 1
ATOM 780 C CA . ALA A 1 97 ? -10.393 2.712 22.382 1.00 92.44 97 ALA A CA 1
ATOM 781 C C . ALA A 1 97 ? -11.375 2.960 23.542 1.00 92.44 97 ALA A C 1
ATOM 783 O O . ALA A 1 97 ? -11.382 2.208 24.519 1.00 92.44 97 ALA A O 1
ATOM 784 N N . LEU A 1 98 ? -12.233 3.980 23.429 1.00 92.69 98 LEU A N 1
ATOM 785 C CA . LEU A 1 98 ? -13.269 4.268 24.424 1.00 92.69 98 LEU A CA 1
ATOM 786 C C . LEU A 1 98 ? -14.288 3.131 24.533 1.00 92.69 98 LEU A C 1
ATOM 788 O O . LEU A 1 98 ? -14.696 2.786 25.643 1.00 92.69 98 LEU A O 1
ATOM 792 N N . ASP A 1 99 ? -14.703 2.545 23.415 1.00 92.88 99 ASP A N 1
ATOM 793 C CA . ASP A 1 99 ? -15.673 1.451 23.419 1.00 92.88 99 ASP A CA 1
ATOM 794 C C . ASP A 1 99 ? -15.078 0.164 23.994 1.00 92.88 99 ASP A C 1
ATOM 796 O O . 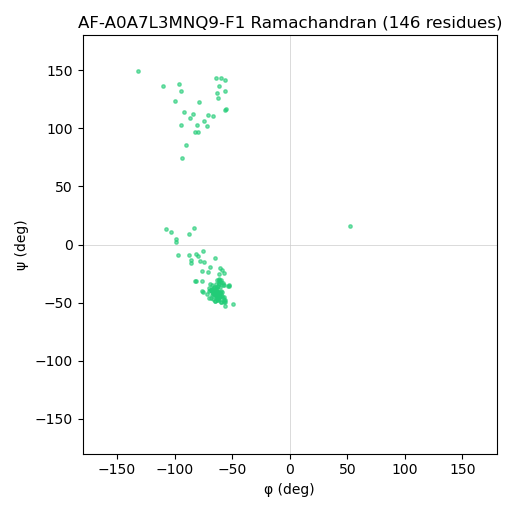ASP A 1 99 ? -15.713 -0.479 24.833 1.00 92.88 99 ASP A O 1
ATOM 800 N N . VAL A 1 100 ? -13.823 -0.154 23.667 1.00 95.50 100 VAL A N 1
ATOM 801 C CA . VAL A 1 100 ? -13.089 -1.257 24.307 1.00 95.50 100 VAL A CA 1
ATOM 802 C C . VAL A 1 100 ? -12.980 -1.037 25.819 1.00 95.50 100 VAL A C 1
ATOM 804 O O . VAL A 1 100 ? -13.262 -1.952 26.595 1.00 95.50 100 VAL A O 1
ATOM 807 N N . ALA A 1 101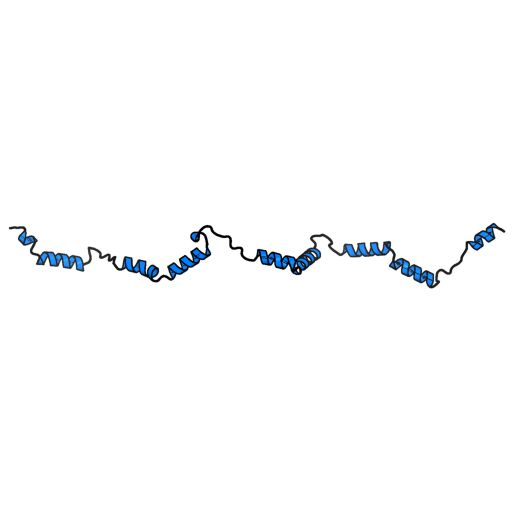 ? -12.651 0.181 26.260 1.00 95.19 101 ALA A N 1
ATOM 808 C CA . ALA A 1 101 ? -12.562 0.509 27.683 1.00 95.19 101 ALA A CA 1
ATOM 809 C C . ALA A 1 101 ? -13.911 0.364 28.411 1.00 95.19 101 ALA A C 1
ATOM 811 O O . ALA A 1 101 ? -13.953 -0.103 29.552 1.00 95.19 101 ALA A O 1
ATOM 812 N N . LYS A 1 102 ? -15.031 0.716 27.761 1.00 93.81 102 LYS A N 1
ATOM 813 C CA . LYS A 1 102 ? -16.377 0.491 28.319 1.00 93.81 102 LYS A CA 1
ATOM 814 C C . LYS A 1 102 ? -16.673 -0.997 28.485 1.00 93.81 102 LYS A C 1
ATOM 816 O O . LYS A 1 102 ? -17.178 -1.382 29.535 1.00 93.81 102 LYS A O 1
ATOM 821 N N . VAL A 1 103 ? -16.343 -1.819 27.487 1.00 93.31 103 VAL A N 1
ATOM 822 C CA . VAL A 1 103 ? -16.562 -3.277 27.532 1.00 93.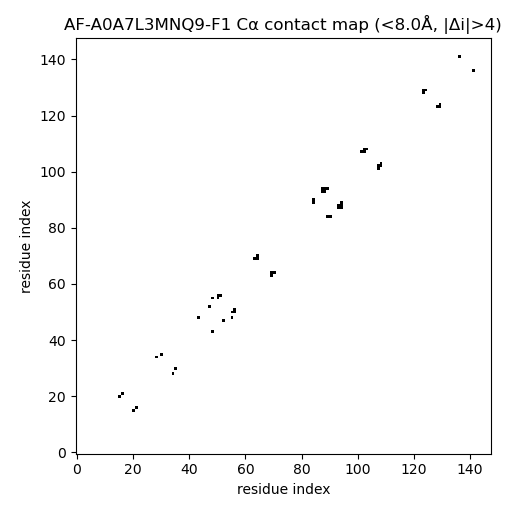31 103 VAL A CA 1
ATOM 823 C C . VAL A 1 103 ? -15.732 -3.930 28.639 1.00 93.31 103 VAL A C 1
ATOM 825 O O . VAL A 1 103 ? -16.226 -4.811 29.337 1.00 93.31 103 VAL A O 1
ATOM 828 N N . GLN A 1 104 ? -14.497 -3.471 28.848 1.00 92.50 104 GLN A N 1
ATOM 829 C CA . GLN A 1 104 ? -13.622 -3.967 29.917 1.00 92.50 104 GLN A CA 1
ATOM 830 C C . GLN A 1 104 ? -14.019 -3.471 31.316 1.00 92.50 104 G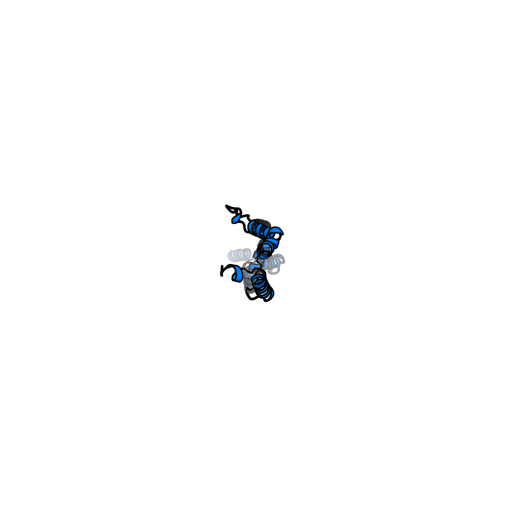LN A C 1
ATOM 832 O O . GLN A 1 104 ? -13.551 -4.007 32.321 1.00 92.50 104 GLN A O 1
ATOM 837 N N . SER A 1 105 ? -14.869 -2.447 31.414 1.00 96.50 105 SER A N 1
ATOM 838 C CA . SER A 1 105 ? -15.250 -1.870 32.697 1.00 96.50 105 SER A CA 1
ATOM 839 C C . SER A 1 105 ? -16.157 -2.813 33.485 1.00 96.50 105 SER A C 1
ATOM 841 O O . SER A 1 105 ? -17.338 -2.984 33.179 1.00 96.50 105 SER A O 1
ATOM 843 N N . GLU A 1 106 ? -15.639 -3.346 34.591 1.00 94.38 106 GLU A N 1
ATOM 844 C CA . GLU A 1 106 ? -16.409 -4.188 35.512 1.00 94.38 106 GLU A CA 1
ATOM 845 C C . GLU A 1 106 ? -17.633 -3.454 36.091 1.00 94.38 106 GLU A C 1
ATOM 847 O O . GLU A 1 106 ? -18.682 -4.055 36.345 1.00 94.38 106 GLU A O 1
ATOM 852 N N . ARG A 1 107 ? -17.531 -2.128 36.250 1.00 92.31 107 ARG A N 1
ATOM 853 C CA . ARG A 1 107 ? -18.653 -1.284 36.675 1.00 92.31 107 ARG A CA 1
ATOM 854 C C . ARG A 1 107 ? -19.792 -1.335 35.666 1.00 92.31 107 ARG A C 1
ATOM 856 O O . ARG A 1 107 ? -20.945 -1.484 36.066 1.00 92.31 107 ARG A O 1
ATOM 863 N N . GLU A 1 108 ? -19.471 -1.187 34.383 1.00 92.94 108 GLU A N 1
ATOM 864 C CA . GLU A 1 108 ? -20.471 -1.200 33.317 1.00 92.94 108 GLU A CA 1
ATOM 865 C C . GLU A 1 108 ? -21.065 -2.608 33.158 1.00 92.94 108 GLU A C 1
ATOM 867 O O . GLU A 1 108 ? -22.286 -2.740 33.085 1.00 92.94 108 GLU A O 1
ATOM 872 N N . TYR A 1 109 ? -20.237 -3.654 33.274 1.00 91.19 109 TYR A N 1
ATOM 873 C CA . TYR A 1 109 ? -20.678 -5.054 33.317 1.00 91.19 109 TYR A CA 1
ATOM 874 C C . TYR A 1 109 ? -21.700 -5.322 34.440 1.00 91.19 109 TYR A C 1
ATOM 876 O O . TYR A 1 109 ? -22.774 -5.880 34.205 1.00 91.19 109 TYR A O 1
ATOM 884 N N . LYS A 1 110 ? -21.429 -4.865 35.669 1.00 95.19 110 LYS A N 1
ATOM 885 C CA . LYS A 1 110 ? -22.308 -5.102 36.834 1.00 95.19 110 LYS A CA 1
ATOM 886 C C . LYS A 1 110 ? -23.521 -4.170 36.905 1.00 95.19 110 LYS A C 1
ATOM 888 O O . LYS A 1 110 ? -24.419 -4.398 37.720 1.00 95.19 110 LYS A O 1
ATOM 893 N N . LYS A 1 111 ? -23.586 -3.129 36.074 1.00 94.50 111 LYS A N 1
ATOM 894 C CA . LYS A 1 111 ? -24.611 -2.074 36.139 1.00 94.50 111 LYS A CA 1
ATOM 895 C C . LYS A 1 111 ? -26.032 -2.603 35.956 1.00 94.50 111 LYS A C 1
ATOM 897 O O . LYS A 1 111 ? -26.927 -2.212 36.703 1.00 94.50 111 LYS A O 1
ATOM 902 N N . HIS A 1 112 ? -26.249 -3.490 34.984 1.00 92.12 112 HIS A N 1
ATOM 903 C CA . HIS A 1 112 ? -27.571 -4.073 34.730 1.00 92.12 112 HIS A CA 1
ATOM 904 C C . HIS A 1 112 ? -28.008 -4.995 35.866 1.00 92.12 112 HIS A C 1
ATOM 906 O O . HIS A 1 112 ? -29.114 -4.848 36.381 1.00 92.12 112 HIS A O 1
ATOM 912 N N . PHE A 1 113 ? -27.111 -5.872 36.321 1.00 92.12 113 PHE A N 1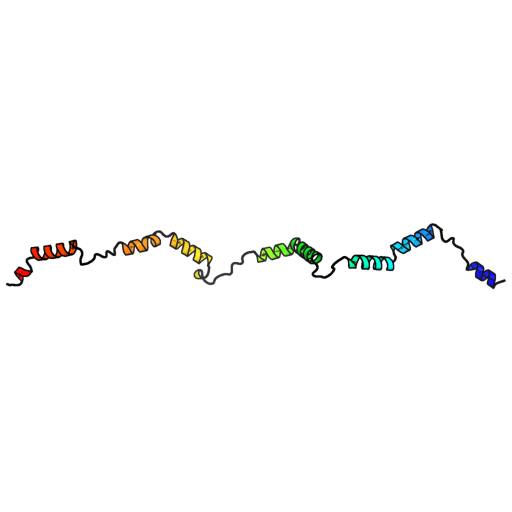
ATOM 913 C CA . PHE A 1 113 ? -27.365 -6.728 37.476 1.00 92.12 113 PHE A CA 1
ATOM 914 C C . PHE A 1 113 ? -27.717 -5.907 38.723 1.00 92.12 113 PHE A C 1
ATOM 916 O O . PHE A 1 113 ? -28.697 -6.197 39.401 1.00 92.12 113 PHE A O 1
ATOM 923 N N . ALA A 1 114 ? -26.971 -4.833 38.998 1.00 92.75 114 ALA A N 1
ATOM 924 C CA . ALA A 1 114 ? -27.224 -3.969 40.145 1.00 92.75 114 ALA A CA 1
ATOM 925 C C . ALA A 1 114 ? -28.603 -3.288 40.109 1.00 92.75 114 ALA A C 1
ATOM 927 O O . ALA A 1 114 ? -29.176 -3.066 41.173 1.00 92.75 114 ALA A O 1
ATOM 928 N N . LYS A 1 115 ? -29.138 -2.982 38.919 1.00 91.06 115 LYS A N 1
ATOM 929 C CA . LYS A 1 115 ? -30.497 -2.439 38.749 1.00 91.06 115 LYS A CA 1
ATOM 930 C C . LYS A 1 115 ? -31.578 -3.506 38.907 1.00 91.06 115 LYS A C 1
ATOM 932 O O . LYS A 1 115 ? -32.625 -3.230 39.478 1.00 91.06 115 LYS A O 1
ATOM 937 N N . LEU A 1 116 ? -31.334 -4.703 38.380 1.00 90.81 116 LEU A N 1
ATOM 938 C CA . LEU A 1 116 ? -32.324 -5.779 38.349 1.00 90.81 116 LEU A CA 1
ATOM 939 C C . LEU A 1 116 ? -32.416 -6.536 39.671 1.00 90.81 116 LEU A C 1
ATOM 941 O O . LEU A 1 116 ? -33.499 -6.969 40.038 1.00 90.81 116 LEU A O 1
ATOM 945 N N . LYS A 1 117 ? -31.319 -6.654 40.429 1.00 89.88 117 LYS A N 1
ATOM 946 C CA . LYS A 1 117 ? -31.303 -7.409 41.695 1.00 89.88 117 LYS A CA 1
ATOM 947 C C . LYS A 1 117 ? -32.298 -6.889 42.740 1.00 89.88 117 LYS A C 1
ATOM 949 O O . LYS A 1 117 ? -32.640 -7.620 43.657 1.00 89.88 117 LYS A O 1
ATOM 954 N N . THR A 1 118 ? -32.721 -5.628 42.636 1.00 84.19 118 THR A N 1
ATOM 955 C CA . THR A 1 118 ? -33.721 -5.020 43.527 1.00 84.19 118 THR A CA 1
ATOM 956 C C . THR A 1 118 ? -35.132 -5.048 42.940 1.00 84.19 118 THR A C 1
ATOM 958 O O . THR A 1 118 ? -36.083 -4.694 43.629 1.00 84.19 118 THR A O 1
ATOM 961 N N . GLN A 1 119 ? -35.286 -5.431 41.672 1.00 85.06 119 GLN A N 1
ATOM 962 C CA . GLN A 1 119 ? -36.581 -5.554 41.012 1.00 85.06 119 GLN A CA 1
ATOM 963 C C . GLN A 1 119 ? -37.112 -6.976 41.197 1.00 85.06 119 GLN A C 1
ATOM 965 O O . GLN A 1 119 ? -36.928 -7.845 40.350 1.00 85.06 119 GLN A O 1
ATOM 970 N N . CYS A 1 120 ? -37.792 -7.210 42.316 1.00 78.06 120 CYS A N 1
ATOM 971 C CA . CYS A 1 120 ? -38.522 -8.451 42.554 1.00 78.06 120 CYS A CA 1
ATOM 972 C C . CYS A 1 120 ? -39.972 -8.285 42.080 1.00 78.06 120 CYS A C 1
ATOM 974 O O . CYS A 1 120 ? -40.720 -7.499 42.656 1.00 78.06 120 CYS A O 1
ATOM 976 N N . HIS A 1 121 ? -40.376 -9.022 41.042 1.00 80.62 121 HIS A N 1
ATOM 977 C CA . HIS A 1 121 ? -41.786 -9.165 40.666 1.00 80.62 121 HIS A CA 1
ATOM 978 C C . HIS A 1 121 ? -42.343 -10.431 41.316 1.00 80.62 121 HIS A C 1
ATOM 980 O O . HIS A 1 121 ? -42.073 -11.541 40.863 1.00 80.62 121 HIS A O 1
ATOM 986 N N . LEU A 1 122 ? -43.101 -10.258 42.397 1.00 79.56 122 LEU A N 1
ATOM 987 C CA . LEU A 1 122 ? -43.866 -11.337 43.018 1.00 79.56 122 LEU A CA 1
ATOM 988 C C . 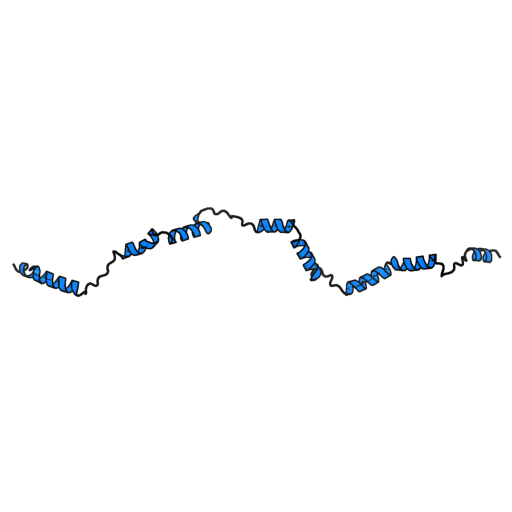LEU A 1 122 ? -45.323 -11.211 42.546 1.00 79.56 122 LEU A C 1
ATOM 990 O O . LEU A 1 122 ? -45.904 -10.137 42.719 1.00 79.56 122 LEU A O 1
ATOM 994 N N . PRO A 1 123 ? -45.922 -12.250 41.932 1.00 86.06 123 PRO A N 1
ATOM 995 C CA . PRO A 1 123 ? -47.335 -12.215 41.571 1.00 86.06 123 PRO A CA 1
ATOM 996 C C . PRO A 1 123 ? -48.196 -12.070 42.830 1.00 86.06 123 PRO A C 1
ATOM 998 O O . PRO A 1 123 ? -47.958 -12.749 43.828 1.00 86.06 123 PRO A O 1
ATOM 1001 N N . VAL A 1 124 ? -49.207 -11.201 42.772 1.00 79.62 124 VAL A N 1
ATOM 1002 C CA . VAL A 1 124 ? -50.122 -10.933 43.899 1.00 79.62 124 VAL A CA 1
ATOM 1003 C C . VAL A 1 124 ? -50.865 -12.202 44.336 1.00 79.62 124 VAL A C 1
ATOM 1005 O O . VAL A 1 124 ? -51.081 -12.404 45.528 1.00 79.62 124 VAL A O 1
ATOM 1008 N N . ASP A 1 125 ? -51.156 -13.096 43.388 1.00 85.19 125 ASP A N 1
ATOM 1009 C CA . ASP A 1 125 ? -51.896 -14.345 43.615 1.00 85.19 125 ASP A CA 1
ATOM 1010 C C . ASP A 1 125 ? -51.017 -15.499 44.134 1.00 85.19 125 ASP A C 1
ATOM 1012 O O . ASP A 1 125 ? -51.420 -16.664 44.124 1.00 85.19 125 ASP A O 1
ATOM 1016 N N . MET A 1 126 ? -49.793 -15.214 44.589 1.00 91.06 126 MET A N 1
ATOM 1017 C CA . MET A 1 126 ? -48.938 -16.238 45.186 1.00 91.06 126 MET A CA 1
ATOM 1018 C C . MET A 1 126 ? -49.582 -16.794 46.465 1.00 91.06 126 MET A C 1
ATOM 1020 O O . MET A 1 126 ? -49.948 -16.039 47.366 1.00 91.06 126 MET A O 1
ATOM 1024 N N . MET A 1 127 ? -49.656 -18.124 46.584 1.00 90.56 127 MET A N 1
ATOM 1025 C CA . MET A 1 127 ? -50.287 -18.802 47.728 1.00 90.56 127 MET A CA 1
ATOM 1026 C C . MET A 1 127 ? -49.738 -18.364 49.087 1.00 90.56 127 MET A C 1
ATOM 1028 O O . MET A 1 127 ? -50.511 -18.217 50.027 1.00 90.56 127 MET A O 1
ATOM 1032 N N . SER A 1 128 ? -48.437 -18.082 49.189 1.00 89.69 128 SER A N 1
ATOM 1033 C CA . SER A 1 128 ? -47.827 -17.562 50.419 1.00 89.69 128 SER A CA 1
ATOM 1034 C C . SER A 1 128 ? -48.385 -16.192 50.824 1.00 89.69 128 SER A C 1
ATOM 1036 O O . SER A 1 128 ? -48.658 -15.969 52.000 1.00 89.69 128 SER A O 1
ATOM 1038 N N . ILE A 1 129 ? -48.603 -15.292 49.859 1.00 89.75 129 ILE A N 1
ATOM 1039 C CA . ILE A 1 129 ? -49.155 -13.948 50.083 1.00 89.75 129 ILE A CA 1
ATOM 1040 C C . ILE A 1 129 ? -50.633 -14.051 50.468 1.00 89.75 129 ILE A C 1
ATOM 1042 O O . ILE A 1 129 ? -51.062 -13.429 51.441 1.00 89.75 129 ILE A O 1
ATOM 1046 N N . VAL A 1 130 ? -51.403 -14.868 49.744 1.00 92.25 130 VAL A N 1
ATOM 1047 C CA . VAL A 1 130 ? -52.831 -15.093 50.019 1.00 92.25 130 VAL A CA 1
ATOM 1048 C C . VAL A 1 130 ? -53.031 -15.711 51.404 1.00 92.25 130 VAL A C 1
ATOM 1050 O O . VAL A 1 130 ? -53.834 -15.210 52.191 1.00 92.25 130 VAL A O 1
ATOM 1053 N N . GLN A 1 131 ? -52.267 -16.753 51.739 1.00 93.19 131 GLN A N 1
ATOM 1054 C CA . GLN A 1 131 ? -52.340 -17.418 53.039 1.00 93.19 131 GLN A CA 1
ATOM 1055 C C . GLN A 1 131 ? -51.941 -16.475 54.180 1.00 93.19 131 GLN A C 1
ATOM 1057 O O . GLN A 1 131 ? -52.631 -16.431 55.198 1.00 93.19 131 GLN A O 1
ATOM 1062 N N . ALA A 1 132 ? -50.875 -15.684 54.010 1.00 91.81 132 ALA A N 1
ATOM 1063 C CA . ALA A 1 132 ? -50.470 -14.689 55.002 1.00 91.81 132 ALA A CA 1
ATOM 1064 C C . ALA A 1 132 ? -51.555 -13.622 55.215 1.00 91.81 132 ALA A C 1
ATOM 1066 O O . ALA A 1 132 ? -51.845 -13.267 56.355 1.00 91.81 132 ALA A O 1
ATOM 1067 N N . LYS A 1 133 ? -52.204 -13.155 54.140 1.00 90.62 133 LYS A N 1
ATOM 1068 C CA . LYS A 1 133 ? -53.297 -12.176 54.217 1.00 90.62 133 LYS A CA 1
ATOM 1069 C C . LYS A 1 133 ? -54.498 -12.722 54.992 1.00 90.62 133 LYS A C 1
ATOM 1071 O O . LYS A 1 133 ? -54.993 -12.034 55.878 1.00 90.62 133 LYS A O 1
ATOM 1076 N N . LEU A 1 134 ? -54.915 -13.956 54.702 1.00 90.69 134 LEU A N 1
ATOM 1077 C CA . LEU A 1 134 ? -56.000 -14.633 55.423 1.00 90.69 134 LEU A CA 1
ATOM 1078 C C . LEU A 1 134 ? -55.646 -14.880 56.899 1.00 90.69 134 LEU A C 1
ATOM 1080 O O . LEU A 1 134 ? -56.474 -14.680 57.786 1.00 90.69 134 LEU A O 1
ATOM 1084 N N . GLY A 1 135 ? -54.403 -15.271 57.184 1.00 92.56 135 GLY A N 1
ATOM 1085 C CA . GLY A 1 135 ? -53.916 -15.405 58.558 1.00 92.56 135 GLY A CA 1
ATOM 1086 C C . GLY A 1 135 ? -53.948 -14.075 59.317 1.00 92.56 135 GLY A C 1
ATOM 1087 O O . GLY A 1 135 ? -54.434 -14.020 60.444 1.00 92.56 135 GLY A O 1
ATOM 1088 N N . GLN A 1 136 ? -53.502 -12.985 58.685 1.00 91.62 136 GLN A N 1
ATOM 1089 C CA . GLN A 1 136 ? -53.513 -11.646 59.277 1.00 91.62 136 GLN A CA 1
ATOM 1090 C C . GLN A 1 136 ? -54.939 -11.175 59.595 1.00 91.62 136 GLN A C 1
ATOM 1092 O O . GLN A 1 136 ? -55.162 -10.632 60.676 1.00 91.62 136 GLN A O 1
ATOM 1097 N N . THR A 1 137 ? -55.905 -11.401 58.695 1.00 87.94 137 THR A N 1
ATOM 1098 C CA . THR A 1 137 ? -57.312 -11.036 58.937 1.00 87.94 137 THR A CA 1
ATOM 1099 C C . THR A 1 137 ? -57.877 -11.774 60.146 1.00 87.94 137 THR A C 1
ATOM 1101 O O . THR A 1 137 ? -58.455 -11.133 61.018 1.00 87.94 137 THR A O 1
ATOM 1104 N N . LEU A 1 138 ? -57.610 -13.082 60.259 1.00 86.88 138 LEU A N 1
ATOM 1105 C CA . LEU A 1 138 ? -58.066 -13.904 61.385 1.00 86.88 138 LEU A CA 1
ATOM 1106 C C . LEU A 1 138 ? -57.450 -13.477 62.726 1.00 86.88 138 LEU A C 1
ATOM 1108 O O . LEU A 1 138 ? -58.125 -13.523 63.745 1.00 86.88 138 LEU A O 1
ATOM 1112 N N . VAL A 1 139 ? -56.179 -13.063 62.738 1.00 89.50 139 VAL A N 1
ATOM 1113 C CA . VAL A 1 139 ? -55.474 -12.675 63.975 1.00 89.50 139 VAL A CA 1
ATOM 1114 C C . VAL A 1 139 ? -55.773 -11.234 64.393 1.00 89.50 139 VAL A C 1
ATOM 1116 O O . VAL A 1 139 ? -55.747 -10.917 65.580 1.00 89.50 139 VAL A O 1
ATOM 1119 N N . SER A 1 140 ? -56.017 -10.335 63.437 1.00 86.12 140 SER A N 1
ATOM 1120 C CA . SER A 1 140 ? -56.127 -8.897 63.717 1.00 86.12 140 SER A CA 1
ATOM 1121 C C . SER A 1 140 ? -57.375 -8.503 64.509 1.00 86.12 140 SER A C 1
ATOM 1123 O O . SER A 1 140 ? -57.392 -7.411 65.082 1.00 86.12 140 SER A O 1
ATOM 1125 N N . ASP A 1 141 ? -58.403 -9.362 64.528 1.00 79.31 141 ASP A N 1
ATOM 1126 C CA . ASP A 1 141 ? -59.706 -9.125 65.168 1.00 79.31 141 ASP A CA 1
ATOM 1127 C C . ASP A 1 141 ? -60.369 -7.794 64.741 1.00 79.31 141 ASP A C 1
ATOM 1129 O O . ASP A 1 141 ? -61.286 -7.286 65.388 1.00 79.31 141 ASP A O 1
ATOM 1133 N N . ALA A 1 142 ? -59.887 -7.193 63.646 1.00 82.00 142 ALA A N 1
ATOM 1134 C CA . ALA A 1 142 ? -60.275 -5.864 63.191 1.00 82.00 142 ALA A CA 1
ATOM 1135 C C . ALA A 1 142 ? -61.757 -5.823 62.802 1.00 82.00 142 ALA A C 1
ATOM 1137 O O . ALA A 1 142 ? -62.462 -4.888 63.176 1.00 82.00 142 ALA A O 1
ATOM 1138 N N . ASP A 1 143 ? -62.241 -6.881 62.148 1.00 76.75 143 ASP A N 1
ATOM 1139 C CA . ASP A 1 143 ? -63.649 -7.032 61.775 1.00 76.75 143 ASP A CA 1
ATOM 1140 C C . ASP A 1 143 ? -64.564 -7.109 63.006 1.00 76.75 143 ASP A C 1
ATOM 1142 O O . ASP A 1 143 ? -65.687 -6.621 62.964 1.00 76.75 143 ASP A O 1
ATOM 1146 N N . TYR A 1 144 ? -64.075 -7.647 64.128 1.00 75.75 144 TYR A N 1
ATOM 1147 C CA . TYR A 1 144 ? -64.822 -7.719 65.387 1.00 75.75 144 TYR A CA 1
ATOM 1148 C C . TYR A 1 144 ? -64.892 -6.374 66.119 1.00 75.75 144 TYR A C 1
ATOM 1150 O O . TYR A 1 144 ? -65.885 -6.079 66.783 1.00 75.75 144 TYR A O 1
ATOM 1158 N N . ARG A 1 145 ? -63.864 -5.530 65.985 1.00 75.12 145 ARG A N 1
ATOM 1159 C CA . ARG A 1 145 ? -63.812 -4.202 66.623 1.00 75.12 145 ARG A CA 1
ATOM 1160 C C . ARG A 1 145 ? -64.651 -3.142 65.908 1.00 75.12 145 ARG A C 1
ATOM 1162 O O . ARG A 1 145 ? -64.891 -2.094 66.491 1.00 75.12 145 ARG A O 1
ATOM 1169 N N . HIS A 1 146 ? -65.088 -3.399 64.676 1.00 69.06 146 HIS A N 1
ATOM 1170 C CA . HIS A 1 146 ? -65.894 -2.461 63.889 1.00 69.06 146 HIS A CA 1
ATOM 1171 C C . HIS A 1 146 ? -67.398 -2.463 64.228 1.00 69.06 146 HIS A C 1
ATOM 1173 O O . HIS A 1 146 ? -68.117 -1.597 63.733 1.00 69.06 146 HIS A O 1
ATOM 1179 N N . TYR A 1 147 ? -67.875 -3.400 65.057 1.00 63.31 147 TYR A N 1
ATOM 1180 C CA . TYR A 1 147 ? -69.294 -3.545 65.424 1.00 63.31 147 TYR A CA 1
ATOM 1181 C C . TYR A 1 147 ? -69.661 -3.010 66.827 1.00 63.31 147 TYR A C 1
ATOM 1183 O O . TYR A 1 147 ? -70.776 -3.255 67.291 1.00 63.31 147 TYR A O 1
ATOM 1191 N N . LEU A 1 148 ? -68.757 -2.281 67.492 1.00 57.84 148 LEU A N 1
ATOM 1192 C CA . LEU A 1 148 ? -69.000 -1.526 68.735 1.00 57.84 148 LEU A CA 1
ATOM 1193 C C . LEU A 1 148 ? -68.909 -0.023 68.459 1.00 57.84 148 LEU A C 1
ATOM 1195 O O . LEU A 1 148 ? -69.709 0.722 69.067 1.00 57.84 148 LEU A O 1
#